Protein AF-A0AAV6Q6K9-F1 (afdb_monomer)

Mean predicted aligned error: 19.12 Å

Secondary structure (DSSP, 8-state):
-------HHHHHHHHHHHHHHHHHHTT-S-HHHHHH------SS--TTTTS---PPPPPHHHHHHHTT-------------------------------

Radius of gyration: 28.36 Å; Cα contacts (8 Å, |Δi|>4): 17; chains: 1; bounding box: 59×24×78 Å

Organism: Solea senegalensis (NCBI:txid28829)

Foldseek 3Di:
DDDPPDDPVVVVVVVVVVVQLVCLVVVNHDPVVVVVDDDDDDPDDDPCPVPPPPDPPQDPVRVVVCVVDPDDDDDDDPDDDDDDDDDDDDDDDDDDDDD

pLDDT: mean 70.74, std 19.32, range [36.31, 95.75]

Structure (mmCIF, N/CA/C/O backbone):
data_AF-A0AAV6Q6K9-F1
#
_entry.id   AF-A0AAV6Q6K9-F1
#
loop_
_atom_site.group_PDB
_atom_site.id
_atom_site.type_symbol
_atom_site.label_atom_id
_atom_site.label_alt_id
_atom_site.label_comp_id
_atom_site.label_asym_id
_atom_site.label_entity_id
_atom_site.label_seq_id
_atom_site.pdbx_PDB_ins_code
_atom_site.Cartn_x
_atom_site.Cartn_y
_atom_site.Cartn_z
_atom_site.occupancy
_atom_site.B_iso_or_equiv
_atom_site.auth_seq_id
_atom_site.auth_comp_id
_atom_site.auth_asym_id
_atom_site.auth_atom_id
_atom_site.pdbx_PDB_model_num
ATOM 1 N N . MET A 1 1 ? 21.837 -12.065 -15.157 1.00 48.00 1 MET A N 1
ATOM 2 C CA . MET A 1 1 ? 20.692 -11.423 -14.476 1.00 48.00 1 MET A CA 1
ATOM 3 C C . MET A 1 1 ? 19.737 -10.902 -15.537 1.00 48.00 1 MET A C 1
ATOM 5 O O . MET A 1 1 ? 20.100 -9.991 -16.267 1.00 48.00 1 MET A O 1
ATOM 9 N N . LEU A 1 2 ? 18.574 -11.533 -15.702 1.00 52.09 2 LEU A N 1
ATOM 10 C CA . LEU A 1 2 ? 17.589 -11.113 -16.699 1.00 52.09 2 LEU A CA 1
ATOM 11 C C . LEU A 1 2 ? 16.817 -9.912 -16.126 1.00 52.09 2 LEU A C 1
ATOM 13 O O . LEU A 1 2 ? 16.038 -10.075 -15.190 1.00 52.09 2 LEU A O 1
ATOM 17 N N . LEU A 1 3 ? 17.081 -8.703 -16.627 1.00 59.50 3 LEU A N 1
ATOM 18 C CA . LEU A 1 3 ? 16.344 -7.505 -16.216 1.00 59.50 3 LEU A CA 1
ATOM 19 C C . LEU A 1 3 ? 14.850 -7.692 -16.538 1.00 59.50 3 LEU A C 1
ATOM 21 O O . LEU A 1 3 ? 14.526 -8.086 -17.665 1.00 59.50 3 LEU A O 1
ATOM 25 N N . PRO A 1 4 ? 13.935 -7.422 -15.588 1.00 68.62 4 PRO A N 1
ATOM 26 C CA . PRO A 1 4 ? 12.510 -7.546 -15.838 1.00 68.62 4 PRO A CA 1
ATOM 27 C C . PRO A 1 4 ? 12.129 -6.602 -16.978 1.00 68.62 4 PRO A C 1
ATOM 29 O O . PRO A 1 4 ? 12.299 -5.387 -16.888 1.00 68.62 4 PRO A O 1
ATOM 32 N N . ARG A 1 5 ? 11.626 -7.173 -18.076 1.00 71.62 5 ARG A N 1
ATOM 33 C CA . ARG A 1 5 ? 11.048 -6.417 -19.189 1.00 71.62 5 ARG A CA 1
ATOM 34 C C . ARG A 1 5 ? 9.869 -5.626 -18.622 1.00 71.62 5 ARG A C 1
ATOM 36 O O . ARG A 1 5 ? 8.845 -6.201 -18.261 1.00 71.62 5 ARG A O 1
ATOM 43 N N . VAL A 1 6 ? 10.042 -4.316 -18.479 1.00 73.00 6 VAL A N 1
ATOM 44 C CA . VAL A 1 6 ? 9.024 -3.437 -17.903 1.00 73.00 6 VAL A CA 1
ATOM 45 C C . VAL A 1 6 ? 7.905 -3.280 -18.929 1.00 73.00 6 VAL A C 1
ATOM 47 O O . VAL A 1 6 ? 8.020 -2.515 -19.882 1.00 73.00 6 VAL A O 1
ATOM 50 N N . CYS A 1 7 ? 6.817 -4.029 -18.768 1.00 83.44 7 CYS A N 1
ATOM 51 C CA . CYS A 1 7 ? 5.612 -3.802 -19.552 1.00 83.44 7 CYS A CA 1
ATOM 52 C C . CYS A 1 7 ? 4.941 -2.507 -19.070 1.00 83.44 7 CYS A C 1
ATOM 5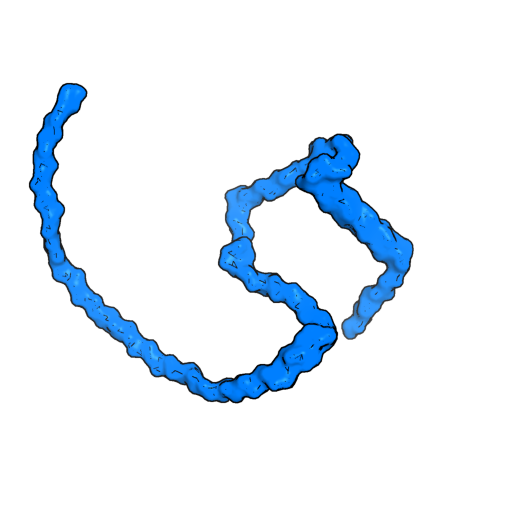4 O O . CYS A 1 7 ? 4.564 -2.361 -17.905 1.00 83.44 7 CYS A O 1
ATOM 56 N N . HIS A 1 8 ? 4.816 -1.541 -19.981 1.00 85.31 8 HIS A N 1
ATOM 57 C CA . HIS A 1 8 ? 4.329 -0.191 -19.690 1.00 85.31 8 HIS A CA 1
ATOM 58 C C . HIS A 1 8 ? 2.926 -0.191 -19.059 1.00 85.31 8 HIS A C 1
ATOM 60 O O . HIS A 1 8 ? 2.650 0.570 -18.132 1.00 85.31 8 HIS A O 1
ATOM 66 N N . SER A 1 9 ? 2.043 -1.082 -19.514 1.00 87.38 9 SER A N 1
ATOM 67 C CA . SER A 1 9 ? 0.703 -1.259 -18.947 1.00 87.38 9 SER A CA 1
ATOM 68 C C . SER A 1 9 ? 0.754 -1.700 -17.482 1.00 87.38 9 SER A C 1
ATOM 70 O O . SER A 1 9 ? 0.141 -1.057 -16.631 1.00 87.38 9 SE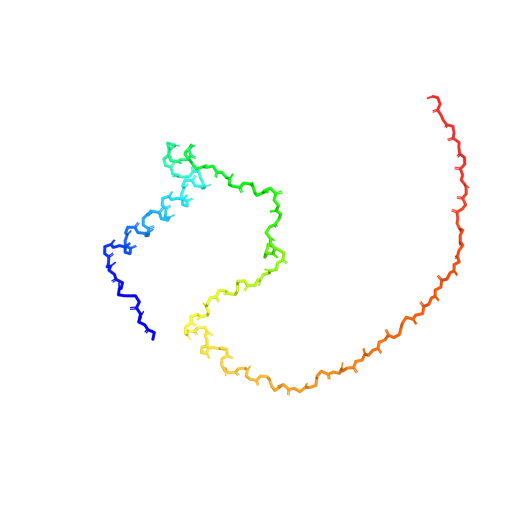R A O 1
ATOM 72 N N . ALA A 1 10 ? 1.534 -2.733 -17.153 1.00 89.94 10 ALA A N 1
ATOM 73 C CA . ALA A 1 10 ? 1.660 -3.194 -15.773 1.00 89.94 10 ALA A CA 1
ATOM 74 C C . ALA A 1 10 ? 2.335 -2.152 -14.875 1.00 89.94 10 ALA A C 1
ATOM 76 O O . ALA A 1 10 ? 1.948 -2.007 -13.717 1.00 89.94 10 ALA A O 1
ATOM 77 N N . ALA A 1 11 ? 3.302 -1.395 -15.402 1.00 90.38 11 ALA A N 1
ATOM 78 C CA . ALA A 1 11 ? 3.929 -0.299 -14.670 1.00 90.38 11 ALA A CA 1
ATOM 79 C C . ALA A 1 11 ? 2.901 0.777 -14.280 1.00 90.38 11 ALA A C 1
ATOM 81 O O . ALA A 1 11 ? 2.834 1.172 -13.117 1.00 90.38 11 ALA A O 1
ATOM 82 N N . ARG A 1 12 ? 2.037 1.190 -15.218 1.00 94.75 12 ARG A N 1
ATOM 83 C CA . ARG A 1 12 ? 0.967 2.161 -14.942 1.00 94.75 12 ARG A CA 1
ATOM 84 C C . ARG A 1 12 ? -0.071 1.630 -13.959 1.00 94.75 12 ARG A C 1
ATOM 86 O O . ARG A 1 12 ? -0.508 2.386 -13.098 1.00 94.75 12 ARG A O 1
ATOM 93 N N . ILE A 1 13 ? -0.445 0.353 -14.062 1.00 95.75 13 ILE A N 1
ATOM 94 C CA . ILE A 1 13 ? -1.382 -0.277 -13.121 1.00 95.75 13 ILE A CA 1
ATOM 95 C C . ILE A 1 13 ? -0.803 -0.230 -11.706 1.00 95.75 13 ILE A C 1
ATOM 97 O O . ILE A 1 13 ? -1.427 0.342 -10.819 1.00 95.75 13 ILE A O 1
ATOM 101 N N . ARG A 1 14 ? 0.424 -0.733 -11.516 1.00 94.19 14 ARG A N 1
ATOM 102 C CA . ARG A 1 14 ? 1.107 -0.729 -10.212 1.00 94.19 14 ARG A CA 1
ATOM 103 C C . ARG A 1 14 ? 1.215 0.678 -9.636 1.00 94.19 14 ARG A C 1
ATOM 105 O O . ARG A 1 14 ? 0.917 0.878 -8.464 1.00 94.19 14 ARG A O 1
ATOM 112 N N . PHE A 1 15 ? 1.588 1.649 -10.467 1.00 95.00 15 PHE A N 1
ATOM 113 C CA . PHE A 1 15 ? 1.678 3.044 -10.052 1.00 95.00 15 PHE A CA 1
ATOM 114 C C . PHE A 1 15 ? 0.332 3.578 -9.549 1.00 95.00 15 PHE A C 1
ATOM 116 O O . PHE A 1 15 ? 0.261 4.096 -8.438 1.00 95.00 15 PHE A O 1
ATOM 123 N N . LYS A 1 16 ? -0.754 3.401 -10.315 1.00 94.00 16 LYS A N 1
ATOM 124 C CA . LYS A 1 16 ? -2.085 3.874 -9.901 1.00 94.00 16 LYS A CA 1
ATOM 125 C C . LYS A 1 16 ? -2.572 3.178 -8.631 1.00 94.00 16 LYS A C 1
ATOM 127 O O . LYS A 1 16 ? -3.162 3.843 -7.788 1.00 94.00 16 LYS A O 1
ATOM 132 N N . THR A 1 17 ? -2.306 1.882 -8.471 1.00 94.75 17 THR A N 1
ATOM 133 C CA . THR A 1 17 ? -2.658 1.146 -7.249 1.00 94.75 17 THR A CA 1
ATOM 134 C C . THR A 1 17 ? -1.920 1.699 -6.029 1.00 94.75 17 THR A C 1
ATOM 136 O O . THR A 1 17 ? -2.548 1.932 -5.001 1.00 94.75 17 THR A O 1
ATOM 139 N N . LEU A 1 18 ? -0.615 1.964 -6.147 1.00 93.94 18 LEU A N 1
ATOM 140 C CA . LEU A 1 18 ? 0.181 2.542 -5.060 1.00 93.94 18 LEU A CA 1
ATOM 141 C C . LEU A 1 18 ? -0.276 3.959 -4.701 1.00 93.94 18 LEU A C 1
ATOM 143 O O . LEU A 1 18 ? -0.432 4.268 -3.524 1.00 93.94 18 LEU A O 1
ATOM 147 N N . VAL A 1 19 ? -0.537 4.802 -5.703 1.00 95.00 19 VAL A N 1
ATOM 148 C CA . VAL A 1 19 ? -1.045 6.168 -5.496 1.00 95.00 19 VAL A CA 1
ATOM 149 C C . VAL A 1 19 ? -2.409 6.141 -4.806 1.00 95.00 19 VAL A C 1
ATOM 151 O O . VAL A 1 19 ? -2.624 6.870 -3.842 1.00 95.00 19 VAL A O 1
ATOM 154 N N . LEU A 1 20 ? -3.317 5.266 -5.246 1.00 94.12 20 LEU A N 1
ATOM 155 C CA . LEU A 1 20 ? -4.630 5.117 -4.620 1.00 94.12 20 LEU A CA 1
ATOM 156 C C . LEU A 1 20 ? -4.513 4.674 -3.154 1.00 94.12 20 LEU A C 1
ATOM 158 O O . LEU A 1 20 ? -5.170 5.258 -2.295 1.00 94.12 20 LEU A O 1
ATOM 162 N N . ALA A 1 21 ? -3.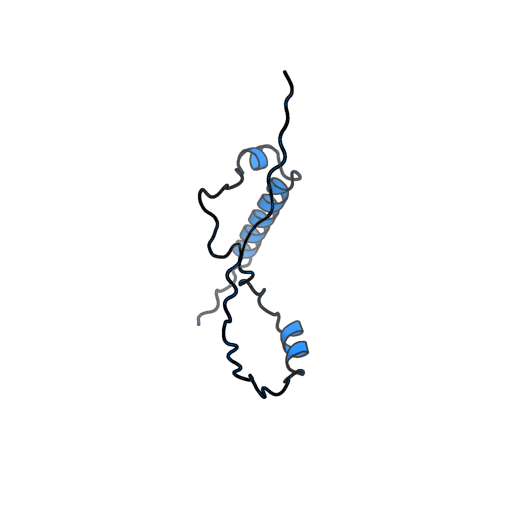660 3.686 -2.869 1.00 92.56 21 ALA A N 1
ATOM 163 C CA . ALA A 1 21 ? -3.411 3.221 -1.507 1.00 92.56 21 ALA A CA 1
ATOM 164 C C . ALA A 1 21 ? -2.839 4.339 -0.625 1.00 92.56 21 ALA A C 1
ATOM 166 O O . ALA A 1 21 ? -3.332 4.553 0.477 1.00 92.56 21 ALA A O 1
ATOM 167 N N . PHE A 1 22 ? -1.871 5.104 -1.137 1.00 94.00 22 PHE A N 1
ATOM 168 C CA . PHE A 1 22 ? -1.292 6.251 -0.437 1.00 94.00 22 PHE A CA 1
ATOM 169 C C . PHE A 1 22 ? -2.344 7.314 -0.097 1.00 94.00 22 PHE A C 1
ATOM 171 O O . PHE A 1 22 ? -2.405 7.791 1.035 1.00 94.00 22 PHE A O 1
ATOM 178 N N . HIS A 1 23 ? -3.203 7.688 -1.046 1.00 94.81 23 HIS A N 1
ATOM 179 C CA . HIS A 1 23 ? -4.258 8.665 -0.773 1.00 94.81 23 HIS A CA 1
ATOM 180 C C . HIS A 1 23 ? -5.262 8.154 0.256 1.00 94.81 23 HIS A C 1
ATOM 182 O O . HIS A 1 23 ? -5.663 8.907 1.144 1.00 94.81 23 HIS A O 1
ATOM 188 N N . ALA A 1 24 ? -5.632 6.877 0.174 1.00 94.06 24 ALA A N 1
ATOM 189 C CA . ALA A 1 24 ? -6.541 6.269 1.130 1.00 94.06 24 ALA A CA 1
ATOM 190 C C . ALA A 1 24 ? -5.947 6.213 2.548 1.00 94.06 24 ALA A C 1
ATOM 192 O O . ALA A 1 24 ? -6.635 6.576 3.495 1.00 94.06 24 ALA A O 1
ATOM 193 N N . THR A 1 25 ? -4.660 5.882 2.709 1.00 92.88 25 THR A N 1
ATOM 194 C CA . THR A 1 25 ? -4.000 5.911 4.029 1.00 92.88 25 THR A CA 1
ATOM 195 C C . THR A 1 25 ? -3.836 7.320 4.601 1.00 92.88 25 THR A C 1
ATOM 197 O O . THR A 1 25 ? -3.750 7.472 5.813 1.00 92.88 25 THR A O 1
ATOM 200 N N . ASN A 1 26 ? -3.797 8.352 3.750 1.00 92.69 26 ASN A N 1
ATOM 201 C CA . ASN A 1 26 ? -3.676 9.758 4.159 1.00 92.69 26 ASN A CA 1
ATOM 202 C C . ASN A 1 26 ? -5.032 10.488 4.252 1.00 92.69 26 ASN A C 1
ATOM 204 O O . ASN A 1 26 ? -5.058 11.713 4.331 1.00 92.69 26 ASN A O 1
ATOM 208 N N . GLY A 1 27 ? -6.161 9.776 4.170 1.00 91.62 27 GLY A N 1
ATOM 209 C CA . GLY A 1 27 ? -7.501 10.367 4.296 1.00 91.62 27 GLY A CA 1
ATOM 210 C C . GLY A 1 27 ? -7.981 11.193 3.092 1.00 91.62 27 GLY A C 1
ATOM 211 O O . GLY A 1 27 ? -9.047 11.796 3.154 1.00 91.62 27 GLY A O 1
ATOM 212 N N . SER A 1 28 ? -7.236 11.209 1.982 1.00 93.25 28 SER A N 1
ATOM 213 C CA . SER A 1 28 ? -7.594 11.933 0.744 1.00 93.25 28 SER A CA 1
ATOM 214 C C . SER A 1 28 ? -8.192 11.033 -0.347 1.00 93.25 28 SER A C 1
ATOM 216 O O . SER A 1 28 ? -8.543 11.509 -1.425 1.00 93.25 28 SER A O 1
ATOM 218 N N . GLY A 1 29 ? -8.296 9.724 -0.094 1.00 90.75 29 GLY A N 1
ATOM 219 C CA . GLY A 1 29 ? -8.887 8.749 -1.014 1.00 90.75 29 GLY A CA 1
ATOM 220 C C . GLY A 1 29 ? -10.408 8.597 -0.858 1.00 90.75 29 GLY A C 1
ATOM 221 O O . GLY A 1 29 ? -10.999 9.152 0.063 1.00 90.75 29 GLY A O 1
ATOM 222 N N . PRO A 1 30 ? -11.069 7.806 -1.715 1.00 93.56 30 PRO A N 1
ATOM 223 C CA . PRO A 1 30 ? -12.488 7.485 -1.556 1.00 93.56 30 PRO A CA 1
ATOM 224 C C . PRO A 1 30 ? -12.779 6.731 -0.248 1.00 93.56 30 PRO A C 1
ATOM 226 O O . PRO A 1 30 ? -12.061 5.783 0.072 1.00 93.56 30 PRO A O 1
ATOM 229 N N . ALA A 1 31 ? -13.859 7.094 0.455 1.00 93.25 31 ALA A N 1
ATOM 230 C CA . ALA A 1 31 ? -14.207 6.546 1.776 1.00 93.25 31 ALA A CA 1
ATOM 231 C C . ALA A 1 31 ? -14.254 5.007 1.811 1.00 93.25 31 ALA A C 1
ATOM 233 O O . ALA A 1 31 ? -13.635 4.389 2.667 1.00 93.25 31 ALA A O 1
ATOM 234 N N . TYR A 1 32 ? -14.862 4.373 0.804 1.00 93.94 32 TYR A N 1
ATOM 235 C CA . TYR A 1 32 ? -14.965 2.909 0.736 1.00 93.94 32 TYR A CA 1
ATOM 236 C C . TYR A 1 32 ? -13.608 2.185 0.640 1.00 93.94 32 TYR A C 1
ATOM 238 O O . TYR A 1 32 ? -13.496 1.026 1.034 1.00 93.94 32 TYR A O 1
ATOM 246 N N . ILE A 1 33 ? -12.573 2.842 0.101 1.00 92.25 33 ILE A N 1
ATOM 247 C CA . ILE A 1 33 ? -11.209 2.295 0.083 1.00 92.25 33 ILE A CA 1
ATOM 248 C C . ILE A 1 33 ? -10.544 2.513 1.440 1.00 92.25 33 ILE A C 1
ATOM 250 O O . ILE A 1 33 ? -9.847 1.619 1.912 1.00 92.25 33 ILE A O 1
ATOM 254 N N . GLN A 1 34 ? -10.758 3.675 2.065 1.00 93.38 34 GLN A N 1
ATOM 255 C CA . GLN A 1 34 ? -10.226 3.965 3.400 1.00 93.38 34 GLN A CA 1
ATOM 256 C C . GLN A 1 34 ? -10.721 2.925 4.412 1.00 93.38 34 GLN A C 1
ATOM 258 O O . GLN A 1 34 ? -9.906 2.312 5.093 1.00 93.38 34 GLN A O 1
ATOM 263 N N . ASP A 1 35 ? -12.025 2.638 4.409 1.00 92.38 35 ASP A N 1
ATOM 264 C CA . ASP A 1 35 ? -12.657 1.660 5.306 1.00 92.38 35 ASP A CA 1
ATOM 265 C C . ASP A 1 35 ? -12.128 0.229 5.108 1.00 92.38 35 ASP A C 1
ATOM 267 O O . ASP A 1 35 ? -12.130 -0.592 6.028 1.00 92.38 35 ASP A O 1
ATOM 271 N N . MET A 1 36 ? -11.659 -0.088 3.899 1.00 91.50 36 MET A N 1
ATOM 272 C CA . MET A 1 36 ? -11.083 -1.393 3.578 1.00 91.50 36 MET A CA 1
ATOM 273 C C . MET A 1 36 ? -9.643 -1.540 4.091 1.00 91.50 36 MET A C 1
ATOM 275 O O . MET A 1 36 ? -9.197 -2.657 4.370 1.00 91.50 36 MET A O 1
ATOM 279 N N . ILE A 1 37 ? -8.900 -0.437 4.218 1.00 90.19 37 ILE A N 1
ATOM 280 C CA . ILE A 1 37 ? -7.493 -0.448 4.623 1.00 90.19 37 ILE A CA 1
ATOM 281 C C . ILE A 1 37 ? -7.401 -0.423 6.147 1.00 90.19 37 ILE A C 1
ATOM 283 O O . ILE A 1 37 ? -7.629 0.589 6.801 1.00 90.19 37 ILE A O 1
ATOM 287 N N . LYS A 1 38 ? -6.989 -1.553 6.723 1.00 88.31 38 LYS A N 1
ATOM 288 C CA . LYS A 1 38 ? -6.705 -1.665 8.155 1.00 88.31 38 LYS A CA 1
ATOM 289 C C . LYS A 1 38 ? -5.224 -1.435 8.412 1.00 88.31 38 LYS A C 1
ATOM 291 O O . LYS A 1 38 ? -4.380 -2.112 7.825 1.00 88.31 38 LYS A O 1
ATOM 296 N N . THR A 1 39 ? -4.910 -0.520 9.325 1.00 87.19 39 THR A N 1
ATOM 297 C CA . THR A 1 39 ? -3.539 -0.330 9.804 1.00 87.19 39 THR A CA 1
ATOM 298 C C . THR A 1 39 ? -3.041 -1.6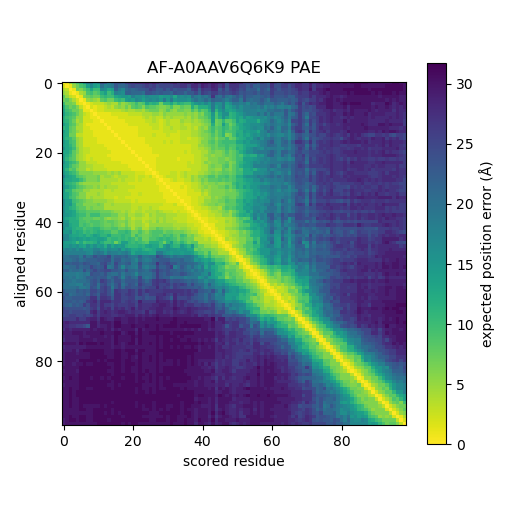27 10.431 1.00 87.19 39 THR A C 1
ATOM 300 O O . THR A 1 39 ? -3.644 -2.155 11.365 1.00 87.19 39 THR A O 1
ATOM 303 N N . TYR A 1 40 ? -1.939 -2.158 9.905 1.00 87.75 40 TYR A N 1
ATOM 304 C CA . TYR A 1 40 ? -1.326 -3.356 10.456 1.00 87.75 40 TYR A CA 1
ATOM 305 C C . TYR A 1 40 ? -0.569 -3.016 11.743 1.00 87.75 40 TYR A C 1
ATOM 307 O O . TYR A 1 40 ? 0.465 -2.348 11.707 1.00 87.75 40 TYR A O 1
ATOM 315 N N . THR A 1 41 ? -1.068 -3.510 12.875 1.00 87.88 41 THR A N 1
ATOM 316 C CA . THR A 1 41 ? -0.365 -3.466 14.161 1.00 87.88 41 THR A CA 1
ATOM 317 C C . THR A 1 41 ? 0.311 -4.817 14.394 1.00 87.88 41 THR A C 1
ATOM 319 O O . THR A 1 41 ? -0.379 -5.811 14.630 1.00 87.88 41 THR A O 1
ATOM 322 N N . PRO A 1 42 ? 1.648 -4.910 14.303 1.00 86.38 42 PRO A N 1
ATOM 323 C CA . PRO A 1 42 ? 2.327 -6.178 14.512 1.00 86.38 42 PRO A CA 1
ATOM 324 C C . PRO A 1 42 ? 2.275 -6.580 15.992 1.00 86.38 42 PRO A C 1
ATOM 326 O O . PRO A 1 42 ? 2.539 -5.765 16.871 1.00 86.38 42 PRO A O 1
ATOM 329 N N . ALA A 1 43 ? 2.029 -7.863 16.271 1.00 90.44 43 ALA A N 1
ATOM 330 C CA . ALA A 1 43 ? 2.046 -8.406 17.639 1.00 90.44 43 ALA A CA 1
ATOM 331 C C . ALA A 1 43 ? 3.441 -8.362 18.298 1.00 90.44 43 ALA A C 1
ATOM 333 O O . ALA A 1 43 ? 3.582 -8.502 19.508 1.00 90.44 43 ALA A O 1
ATOM 334 N N . ARG A 1 44 ? 4.489 -8.195 17.487 1.00 88.69 44 ARG A N 1
ATOM 335 C CA . ARG A 1 44 ? 5.889 -8.162 17.905 1.00 88.69 44 ARG A CA 1
ATOM 336 C C . ARG A 1 44 ? 6.641 -7.096 17.102 1.00 88.69 44 ARG A C 1
ATOM 338 O O . ARG A 1 44 ? 6.414 -7.006 15.894 1.00 88.69 44 ARG A O 1
ATOM 345 N N . PRO A 1 45 ? 7.603 -6.372 17.700 1.00 82.44 45 PRO A N 1
ATOM 346 C CA . PRO A 1 45 ? 8.433 -5.425 16.961 1.00 82.44 45 PRO A CA 1
ATOM 347 C C . PRO A 1 45 ? 9.197 -6.106 15.811 1.00 82.44 45 PRO A C 1
ATOM 349 O O . PRO A 1 45 ? 9.740 -7.209 15.959 1.00 82.44 45 PRO A O 1
ATOM 352 N N . LEU A 1 46 ? 9.250 -5.449 14.647 1.00 82.69 46 LEU A N 1
ATOM 353 C CA . LEU A 1 46 ? 10.073 -5.898 13.519 1.00 82.69 46 LEU A CA 1
ATOM 354 C C . LEU A 1 46 ? 11.552 -5.850 13.925 1.00 82.69 46 LEU A C 1
ATOM 356 O O . LEU A 1 46 ? 12.005 -4.846 14.467 1.00 82.69 46 LEU A O 1
ATOM 360 N N . ARG A 1 47 ? 12.334 -6.900 13.624 1.00 78.62 47 ARG A N 1
ATOM 361 C CA . ARG A 1 47 ? 13.775 -6.930 13.979 1.00 78.62 47 ARG A CA 1
ATOM 362 C C . ARG A 1 47 ? 14.581 -5.827 13.303 1.00 78.62 47 ARG A C 1
ATOM 364 O O . ARG A 1 47 ? 15.628 -5.462 13.811 1.00 78.62 47 ARG A O 1
ATOM 371 N N . SER A 1 48 ? 14.080 -5.320 12.180 1.00 77.94 48 SER A N 1
ATOM 372 C CA . SER A 1 48 ? 14.672 -4.222 11.427 1.00 77.94 48 SER A CA 1
ATOM 373 C C . SER A 1 48 ? 14.077 -2.853 11.763 1.00 77.94 48 SER A C 1
ATOM 375 O O . SER A 1 48 ? 14.545 -1.863 11.221 1.00 77.94 48 SER A O 1
ATOM 377 N N . ALA A 1 49 ? 13.052 -2.753 12.621 1.00 74.69 49 ALA A N 1
ATOM 378 C CA . ALA A 1 49 ? 12.462 -1.450 12.950 1.00 74.69 49 ALA A CA 1
ATOM 379 C C . ALA A 1 49 ? 13.421 -0.559 13.752 1.00 74.69 49 ALA A C 1
ATOM 381 O O . ALA A 1 49 ? 13.367 0.658 13.627 1.00 74.69 49 ALA A O 1
ATOM 382 N N . SER A 1 50 ? 14.306 -1.153 14.557 1.00 71.88 50 SER A N 1
ATOM 383 C CA . SER A 1 50 ? 15.315 -0.429 15.341 1.00 71.88 50 SER A CA 1
ATOM 384 C C . SER A 1 50 ? 16.604 -0.153 14.568 1.00 71.88 50 SER A C 1
ATOM 386 O O . SER A 1 50 ? 17.478 0.558 15.059 1.00 71.88 50 SER A O 1
ATOM 388 N N . THR A 1 51 ? 16.750 -0.717 13.371 1.00 72.50 51 THR A N 1
ATOM 389 C CA . THR A 1 51 ? 17.987 -0.663 12.601 1.00 72.50 51 THR A CA 1
ATOM 390 C C . THR A 1 51 ? 17.694 -0.084 11.219 1.00 72.50 51 THR A C 1
ATOM 392 O O . THR A 1 51 ? 17.073 -0.752 10.395 1.00 72.50 51 THR A O 1
ATOM 395 N N . ASN A 1 52 ? 18.147 1.143 10.939 1.00 66.25 52 ASN A N 1
ATOM 396 C CA . ASN A 1 52 ? 18.014 1.816 9.634 1.00 66.25 52 ASN A CA 1
ATOM 397 C C . ASN A 1 52 ? 18.867 1.130 8.539 1.00 66.25 52 ASN A C 1
ATOM 399 O O . ASN A 1 52 ? 19.810 1.708 8.014 1.00 66.25 52 ASN A O 1
ATOM 403 N N . TRP A 1 53 ? 18.586 -0.138 8.232 1.00 65.00 53 TRP A N 1
ATOM 404 C CA . TRP A 1 53 ? 19.380 -0.982 7.327 1.00 65.00 53 TRP A CA 1
ATOM 405 C C . TRP A 1 53 ? 18.926 -0.903 5.868 1.00 65.00 53 TRP A C 1
ATOM 407 O O . TRP A 1 53 ? 19.600 -1.419 4.980 1.00 65.00 53 TRP A O 1
ATOM 417 N N . LEU A 1 54 ? 17.799 -0.244 5.597 1.00 64.06 54 LEU A N 1
ATOM 418 C CA . LEU A 1 54 ? 17.378 0.075 4.238 1.00 64.06 54 LEU A CA 1
ATOM 419 C C . LEU A 1 54 ? 18.031 1.395 3.822 1.00 64.06 54 LEU A C 1
ATOM 421 O O . LEU A 1 54 ? 17.427 2.461 3.925 1.00 64.06 54 LEU A O 1
ATOM 425 N N . ALA A 1 55 ? 19.277 1.322 3.353 1.00 68.12 55 ALA A N 1
ATOM 426 C CA . ALA A 1 55 ? 19.841 2.401 2.554 1.00 68.12 55 ALA A CA 1
ATOM 427 C C . ALA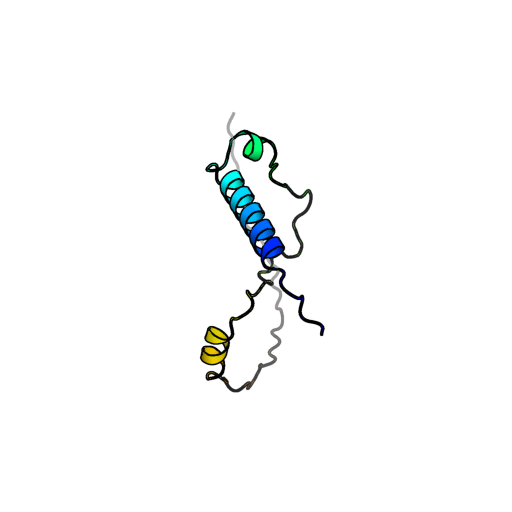 A 1 55 ? 19.051 2.469 1.239 1.00 68.12 55 ALA A C 1
ATOM 429 O O . ALA A 1 55 ? 18.950 1.470 0.521 1.00 68.12 55 ALA A O 1
ATOM 430 N N . ALA A 1 56 ? 18.454 3.623 0.933 1.00 67.94 56 ALA A N 1
ATOM 431 C CA . ALA A 1 56 ? 17.826 3.822 -0.366 1.00 67.94 56 ALA A CA 1
ATOM 432 C C . ALA A 1 56 ? 18.887 3.589 -1.459 1.00 67.94 56 ALA A C 1
ATOM 434 O O . ALA A 1 56 ? 20.003 4.101 -1.321 1.00 67.94 56 ALA A O 1
ATOM 435 N N . PRO A 1 57 ? 18.587 2.812 -2.517 1.00 70.19 57 PRO A N 1
ATOM 436 C CA . PRO A 1 57 ? 19.553 2.562 -3.572 1.00 70.19 57 PRO A CA 1
ATOM 437 C C . PRO A 1 57 ? 19.993 3.897 -4.163 1.00 70.19 57 PRO A C 1
ATOM 439 O O . PRO A 1 57 ? 19.176 4.727 -4.570 1.00 70.19 57 PRO A O 1
ATOM 442 N N . LEU A 1 58 ? 21.303 4.105 -4.162 1.00 74.19 58 LEU A N 1
ATOM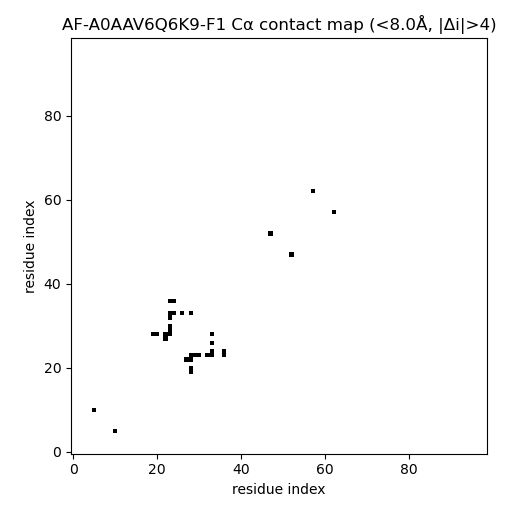 443 C CA . LEU A 1 58 ? 21.902 5.310 -4.691 1.00 74.19 58 LEU A CA 1
ATOM 444 C C . LEU A 1 58 ? 21.651 5.344 -6.197 1.00 74.19 58 LEU A C 1
ATOM 446 O O . LEU A 1 58 ? 21.987 4.402 -6.911 1.00 74.19 58 LEU A O 1
ATOM 450 N N . THR A 1 59 ? 21.026 6.409 -6.689 1.00 78.88 59 THR A N 1
ATOM 451 C CA . THR A 1 59 ? 20.897 6.589 -8.139 1.00 78.88 59 THR A CA 1
ATOM 452 C C . THR A 1 59 ? 22.266 6.927 -8.723 1.00 78.88 59 THR A C 1
ATOM 454 O O . THR A 1 59 ? 23.064 7.585 -8.056 1.00 78.88 59 THR A O 1
ATOM 457 N N . GLU A 1 60 ? 22.537 6.520 -9.966 1.00 71.94 60 GLU A N 1
ATOM 458 C CA . GLU A 1 60 ? 23.835 6.735 -10.638 1.00 71.94 60 GLU A CA 1
ATOM 459 C C . GLU A 1 60 ? 24.327 8.191 -10.529 1.00 71.94 60 GLU A C 1
ATOM 461 O O . GLU A 1 60 ? 25.508 8.446 -10.312 1.00 71.94 60 GLU A O 1
ATOM 466 N N . ARG A 1 61 ? 23.404 9.167 -10.571 1.00 68.19 61 ARG A N 1
ATOM 467 C CA . ARG A 1 61 ? 23.733 10.597 -10.421 1.00 68.19 61 ARG A CA 1
ATOM 468 C C . ARG A 1 61 ? 24.314 10.952 -9.052 1.00 68.19 61 ARG A C 1
ATOM 470 O O . ARG A 1 61 ? 25.137 11.855 -8.964 1.00 68.19 61 ARG A O 1
ATOM 477 N N . ILE A 1 62 ? 23.859 10.284 -7.995 1.00 66.88 62 ILE A N 1
ATOM 478 C CA . ILE A 1 62 ? 24.325 10.510 -6.622 1.00 66.88 62 ILE A CA 1
ATOM 479 C C . ILE A 1 62 ? 25.550 9.622 -6.333 1.00 66.88 62 ILE A C 1
ATOM 481 O O . ILE A 1 62 ? 26.440 10.037 -5.598 1.00 66.88 62 ILE A O 1
ATOM 485 N N . ALA A 1 63 ? 25.647 8.445 -6.963 1.00 69.94 63 ALA A N 1
ATOM 486 C CA . ALA A 1 63 ? 26.817 7.565 -6.890 1.00 69.94 63 ALA A CA 1
ATOM 487 C C . ALA A 1 63 ? 28.081 8.231 -7.427 1.00 69.94 63 ALA A C 1
ATOM 489 O O . ALA A 1 63 ? 29.110 8.222 -6.753 1.00 69.94 63 ALA A O 1
ATOM 490 N N . GLU A 1 64 ? 27.982 8.892 -8.577 1.00 68.56 64 GLU A N 1
ATOM 491 C CA . GLU A 1 64 ? 29.116 9.581 -9.188 1.00 68.56 64 GLU A CA 1
ATOM 492 C C . GLU A 1 64 ? 29.650 10.726 -8.308 1.00 68.56 64 GLU A C 1
ATOM 494 O O . GLU A 1 64 ? 30.857 10.928 -8.193 1.00 68.56 64 GLU A O 1
ATOM 499 N N . ALA A 1 65 ? 28.759 11.428 -7.601 1.00 65.38 65 ALA A N 1
ATOM 500 C CA . ALA A 1 65 ? 29.128 12.506 -6.685 1.00 65.38 65 ALA A CA 1
ATOM 501 C C . ALA A 1 65 ? 29.850 12.018 -5.410 1.00 65.38 65 ALA A C 1
ATOM 503 O O . ALA A 1 65 ? 30.546 12.803 -4.767 1.00 65.38 65 ALA A O 1
ATOM 504 N N . LEU A 1 66 ? 29.697 10.741 -5.035 1.00 63.06 66 LEU A N 1
ATOM 505 C CA . LEU A 1 66 ? 30.367 10.141 -3.874 1.00 63.06 66 LEU A CA 1
ATOM 506 C C . LEU A 1 66 ? 31.667 9.406 -4.238 1.00 63.06 66 LEU A C 1
ATOM 508 O O . LEU A 1 66 ? 32.514 9.233 -3.366 1.00 63.06 66 LEU A O 1
ATOM 512 N N . ARG A 1 67 ? 31.878 9.041 -5.512 1.00 60.44 67 ARG A N 1
ATOM 513 C CA . ARG A 1 67 ? 33.117 8.391 -5.987 1.00 60.44 67 ARG A CA 1
ATOM 514 C C . ARG A 1 67 ? 34.373 9.259 -5.893 1.00 60.44 67 ARG A C 1
ATOM 516 O O . ARG A 1 67 ? 35.475 8.739 -5.973 1.00 60.44 67 ARG A O 1
ATOM 523 N N . THR A 1 68 ? 34.233 10.569 -5.703 1.00 54.03 68 THR A N 1
ATOM 524 C CA . THR A 1 68 ? 35.369 11.490 -5.518 1.00 54.03 68 THR A CA 1
ATOM 525 C C . THR A 1 68 ? 35.801 11.651 -4.058 1.00 54.03 68 THR A C 1
ATOM 527 O O . THR A 1 68 ? 36.678 12.462 -3.767 1.00 54.03 68 THR A O 1
ATOM 530 N N . ARG A 1 69 ? 35.227 10.879 -3.124 1.00 53.50 69 ARG A N 1
ATOM 531 C CA . ARG A 1 69 ? 35.666 10.832 -1.723 1.00 53.50 69 ARG A CA 1
ATOM 532 C C . ARG A 1 69 ? 36.121 9.431 -1.326 1.00 53.50 69 ARG A C 1
ATOM 534 O O . ARG A 1 69 ? 35.550 8.817 -0.430 1.00 53.50 69 ARG A O 1
ATOM 541 N N . ASP A 1 70 ? 37.194 8.966 -1.957 1.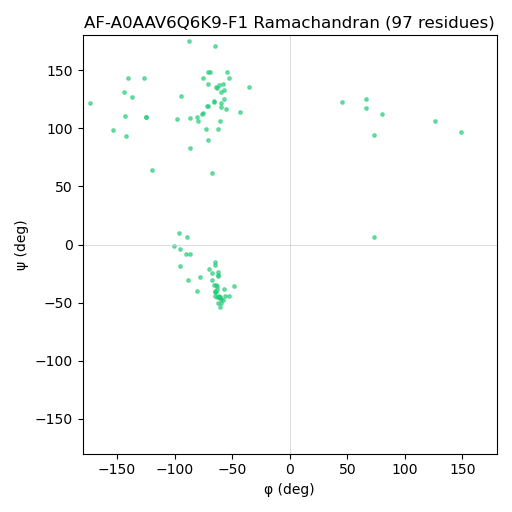00 42.25 70 ASP A N 1
ATOM 542 C CA . ASP A 1 70 ? 38.038 7.931 -1.363 1.00 42.25 70 ASP A CA 1
ATOM 543 C C . ASP A 1 70 ? 38.811 8.559 -0.194 1.00 42.25 70 ASP A C 1
ATOM 545 O O . ASP A 1 70 ? 39.893 9.126 -0.344 1.00 42.25 70 ASP A O 1
ATOM 549 N N . CYS A 1 71 ? 38.211 8.508 0.995 1.00 46.19 71 CYS A N 1
ATOM 550 C CA . CYS A 1 71 ? 38.943 8.696 2.238 1.00 46.19 71 CYS A CA 1
ATOM 551 C C . CYS A 1 71 ? 39.735 7.415 2.506 1.00 46.19 71 CYS A C 1
ATOM 553 O O . CYS A 1 71 ? 39.153 6.362 2.772 1.00 46.19 71 CYS A O 1
ATOM 555 N N . SER A 1 72 ? 41.060 7.524 2.437 1.00 48.19 72 SER A N 1
ATOM 556 C CA . SER A 1 72 ? 42.026 6.495 2.808 1.00 48.19 72 SER A CA 1
ATOM 557 C C . SER A 1 72 ? 41.639 5.808 4.119 1.00 48.19 72 SER A C 1
ATOM 559 O O . SER A 1 72 ? 41.648 6.413 5.191 1.00 48.19 72 SER A O 1
ATOM 561 N N . LEU A 1 73 ? 41.314 4.520 4.022 1.00 50.41 73 LEU A N 1
ATOM 562 C CA . LEU A 1 73 ? 41.210 3.609 5.150 1.00 50.41 73 LEU A CA 1
ATOM 563 C C . LEU A 1 73 ? 42.592 3.503 5.809 1.00 50.41 73 LEU A C 1
ATOM 565 O O . LEU A 1 73 ? 43.454 2.759 5.348 1.00 50.41 73 LEU A O 1
ATOM 569 N N . SER A 1 74 ? 42.805 4.229 6.901 1.00 48.12 74 SER A N 1
ATOM 570 C CA . SER A 1 74 ? 43.892 3.934 7.828 1.00 48.12 74 SER A CA 1
ATOM 571 C C . SER A 1 74 ? 43.422 4.046 9.272 1.00 48.12 74 SER A C 1
ATOM 573 O O . SER A 1 74 ? 42.923 5.084 9.703 1.00 48.12 74 SER A O 1
ATOM 575 N N . SER A 1 75 ? 43.679 2.958 10.001 1.00 45.31 75 SER A N 1
ATOM 576 C CA . SER A 1 75 ? 43.707 2.795 11.458 1.00 45.31 75 SER A CA 1
ATOM 577 C C . SER A 1 75 ? 42.372 2.792 12.215 1.00 45.31 75 SER A C 1
ATOM 579 O O . SER A 1 75 ? 41.898 3.810 12.703 1.00 45.31 75 SER A O 1
ATOM 581 N N . LEU A 1 76 ? 41.846 1.581 12.432 1.00 50.12 76 LEU A N 1
ATOM 582 C CA . LEU A 1 76 ? 41.197 1.226 13.697 1.00 50.12 76 LEU A CA 1
ATOM 583 C C . LEU A 1 76 ? 42.293 1.119 14.773 1.00 50.12 76 LEU A C 1
ATOM 585 O O . LEU A 1 76 ? 43.160 0.252 14.634 1.00 50.12 76 LEU A O 1
ATOM 589 N N . PRO A 1 77 ? 42.286 1.917 15.853 1.00 44.38 77 PRO A N 1
ATOM 590 C CA . PRO A 1 77 ? 42.989 1.527 17.059 1.00 44.38 77 PRO A CA 1
ATOM 591 C C . PRO A 1 77 ? 42.108 0.540 17.831 1.00 44.38 77 PRO A C 1
ATOM 593 O O . PRO A 1 77 ? 41.081 0.896 18.407 1.00 44.38 77 PRO A O 1
ATOM 596 N N . ASN A 1 78 ? 42.540 -0.723 17.842 1.00 50.69 78 ASN A N 1
ATOM 597 C CA . ASN A 1 78 ? 42.191 -1.653 18.908 1.00 50.69 78 ASN A CA 1
ATOM 598 C C . ASN A 1 78 ? 42.619 -1.022 20.238 1.00 50.69 78 ASN A C 1
ATOM 600 O O . ASN A 1 78 ? 43.808 -0.811 20.469 1.00 50.69 78 ASN A O 1
ATOM 604 N N . GLY A 1 79 ? 41.657 -0.737 21.108 1.00 38.75 79 GLY A N 1
ATOM 605 C CA . GLY A 1 79 ? 41.900 -0.246 22.457 1.00 38.75 79 GLY A CA 1
ATOM 606 C C . GLY A 1 79 ? 40.890 -0.865 23.405 1.00 38.75 79 GLY A C 1
ATOM 607 O O . GLY A 1 79 ? 39.780 -0.361 23.544 1.00 38.75 79 GLY A O 1
ATOM 608 N N . GLY A 1 80 ? 41.267 -1.985 24.022 1.00 47.22 80 GLY A N 1
ATOM 609 C CA . GLY A 1 80 ? 40.565 -2.497 25.189 1.00 47.22 80 GLY A CA 1
ATOM 610 C C . GLY A 1 80 ? 40.700 -1.506 26.340 1.00 47.22 80 GLY A C 1
ATOM 611 O O . GLY A 1 80 ? 41.794 -1.013 26.610 1.00 47.22 80 GLY A O 1
ATOM 612 N N . THR A 1 81 ? 39.601 -1.235 27.034 1.00 45.53 81 THR A N 1
ATOM 613 C CA . THR A 1 81 ? 39.633 -0.601 28.349 1.00 45.53 81 THR A CA 1
ATOM 614 C C . THR A 1 81 ? 38.879 -1.478 29.336 1.00 45.53 81 THR A C 1
ATOM 616 O O . THR A 1 81 ? 37.674 -1.702 29.285 1.00 45.53 81 THR A O 1
ATOM 619 N N . THR A 1 82 ? 39.709 -2.043 30.195 1.00 48.47 82 THR A N 1
ATOM 620 C CA . THR A 1 82 ? 39.459 -2.665 31.483 1.00 48.47 82 THR A CA 1
ATOM 621 C C . THR A 1 82 ? 38.352 -1.998 32.298 1.00 48.47 82 THR A C 1
ATOM 623 O O . THR A 1 82 ? 38.356 -0.782 32.494 1.00 48.47 82 THR A O 1
ATOM 626 N N . SER A 1 83 ? 37.483 -2.826 32.873 1.00 43.19 83 SER A N 1
ATOM 627 C CA . SER A 1 83 ? 36.680 -2.509 34.054 1.00 43.19 83 SER A CA 1
ATOM 628 C C . SER A 1 83 ? 37.569 -2.053 35.220 1.00 43.19 83 SER A C 1
ATOM 630 O O . SER A 1 83 ? 38.648 -2.617 35.418 1.00 43.19 83 SER A O 1
ATOM 632 N N . PRO A 1 84 ? 37.065 -1.156 36.079 1.00 48.34 84 PRO A N 1
ATOM 633 C CA . PRO A 1 84 ? 37.275 -1.333 37.508 1.00 48.34 84 PRO A CA 1
ATOM 634 C C . PRO A 1 84 ? 35.953 -1.297 38.282 1.00 48.34 84 PRO A C 1
ATOM 636 O O . PRO A 1 84 ? 35.019 -0.562 37.966 1.00 48.34 84 PRO A O 1
ATOM 639 N N . SER A 1 85 ? 35.894 -2.140 39.309 1.00 46.59 85 SER A N 1
ATOM 640 C CA . SER A 1 85 ? 34.839 -2.187 40.313 1.00 46.59 85 SER A CA 1
ATOM 641 C C . SER A 1 85 ? 34.871 -0.953 41.212 1.00 46.59 85 SER A C 1
ATOM 643 O O . SER A 1 85 ? 35.968 -0.556 41.593 1.00 46.59 85 SER A O 1
ATOM 645 N N . THR A 1 86 ? 33.716 -0.501 41.708 1.00 54.94 86 THR A N 1
ATOM 646 C CA . THR A 1 86 ? 33.631 0.091 43.054 1.00 54.94 86 THR A CA 1
ATOM 647 C C . THR A 1 86 ? 32.309 -0.301 43.710 1.00 54.94 86 THR A C 1
ATOM 649 O O . THR A 1 86 ? 31.231 0.124 43.305 1.00 54.94 86 THR A O 1
ATOM 652 N N . SER A 1 87 ? 32.433 -1.151 44.726 1.00 44.25 87 SER A N 1
ATOM 653 C CA . SER A 1 87 ? 31.443 -1.425 45.767 1.00 44.25 87 SER A CA 1
ATOM 654 C C . SER A 1 87 ? 31.407 -0.255 46.761 1.00 44.25 87 SER A C 1
ATOM 656 O O . SER A 1 87 ? 32.470 0.273 47.085 1.00 44.25 87 SER A O 1
ATOM 658 N N . GLY A 1 88 ? 30.230 0.120 47.285 1.00 37.50 88 GLY A N 1
ATOM 659 C CA . GLY A 1 88 ? 30.152 0.917 48.519 1.00 37.50 88 GLY A CA 1
ATOM 660 C C . GLY A 1 88 ? 28.984 1.902 48.679 1.00 37.50 88 GLY A C 1
ATOM 661 O O . GLY A 1 88 ? 29.098 3.053 48.289 1.00 37.50 88 GLY A O 1
ATOM 662 N N . GLN A 1 89 ? 27.946 1.431 49.383 1.00 40.19 89 GLN A N 1
AT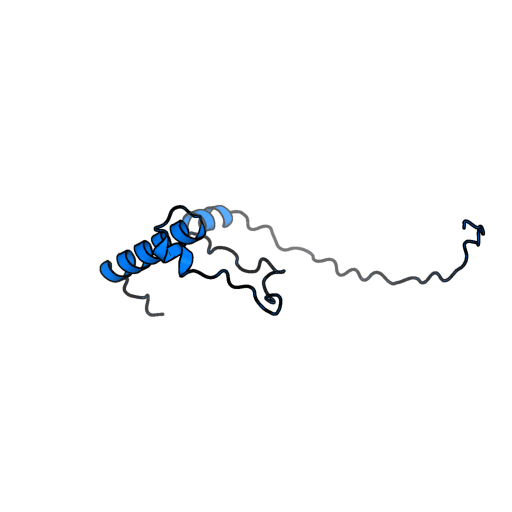OM 663 C CA . GLN A 1 89 ? 27.266 2.050 50.543 1.00 40.19 89 GLN A CA 1
ATOM 664 C C . GLN A 1 89 ? 26.445 3.369 50.450 1.00 40.19 89 GLN A C 1
ATOM 666 O O . GLN A 1 89 ? 26.958 4.452 50.203 1.00 40.19 89 GLN A O 1
ATOM 671 N N . LEU A 1 90 ? 25.189 3.215 50.911 1.00 51.72 90 LEU A N 1
ATOM 672 C CA . LEU A 1 90 ? 24.399 4.040 51.859 1.00 51.72 90 LEU A CA 1
ATOM 673 C C . LEU A 1 90 ? 23.973 5.470 51.497 1.00 51.72 90 LEU A C 1
ATOM 675 O O . LEU A 1 90 ? 24.760 6.410 51.537 1.00 51.72 90 LEU A O 1
ATOM 679 N N . LYS A 1 91 ? 22.646 5.657 51.428 1.00 36.31 91 LYS A N 1
ATOM 680 C CA . LYS A 1 91 ? 21.954 6.835 51.984 1.00 36.31 91 LYS A CA 1
ATOM 681 C C . LYS A 1 91 ? 20.511 6.439 52.335 1.00 36.31 91 LYS A C 1
ATOM 683 O O . LYS A 1 91 ? 19.757 6.047 51.458 1.00 36.31 91 LYS A O 1
ATOM 688 N N . ALA A 1 92 ? 20.258 6.141 53.606 1.00 39.31 92 ALA A N 1
ATOM 689 C CA . ALA A 1 92 ? 19.736 7.036 54.645 1.00 39.31 92 ALA A CA 1
ATOM 690 C C . ALA A 1 92 ? 18.213 7.227 54.557 1.00 39.31 92 ALA A C 1
ATOM 692 O O . ALA A 1 92 ? 17.677 7.812 53.623 1.00 39.31 92 ALA A O 1
ATOM 693 N N . SER A 1 93 ? 17.572 6.694 55.588 1.00 48.69 93 SER A N 1
ATOM 694 C CA . SER A 1 93 ? 16.191 6.836 56.019 1.00 48.69 93 SER A CA 1
ATOM 695 C C . SER A 1 93 ? 15.768 8.299 56.165 1.00 48.69 93 SER A C 1
ATOM 697 O O . SER A 1 93 ? 16.519 9.082 56.741 1.00 48.69 93 SER A O 1
ATOM 699 N N . THR A 1 94 ? 14.521 8.614 55.807 1.00 55.94 94 THR A N 1
ATOM 700 C CA . THR A 1 94 ? 13.689 9.570 56.554 1.00 55.94 94 THR A CA 1
ATOM 701 C C . THR A 1 94 ? 12.238 9.101 56.543 1.00 55.94 94 THR A C 1
ATOM 703 O O . THR A 1 94 ? 11.703 8.700 55.513 1.00 55.94 94 THR A O 1
ATOM 706 N N . SER A 1 95 ? 11.676 9.116 57.742 1.00 50.78 95 SER A N 1
ATOM 707 C CA . SER A 1 95 ? 10.315 8.824 58.175 1.00 50.78 95 SER A CA 1
ATOM 708 C C . SER A 1 95 ? 9.255 9.793 57.634 1.00 50.78 95 SER A C 1
ATOM 710 O O . SER A 1 95 ? 9.601 10.863 57.138 1.00 50.78 95 SER A O 1
ATOM 712 N N . SER A 1 96 ? 7.988 9.416 57.870 1.00 54.75 96 SER A N 1
ATOM 713 C CA . SER A 1 96 ? 6.890 10.251 58.411 1.00 54.75 96 SER A CA 1
ATOM 714 C C . SER A 1 96 ? 5.606 10.280 57.565 1.00 54.75 96 SER A C 1
ATOM 716 O O . SER A 1 96 ? 5.564 10.896 56.508 1.00 54.75 96 SER A O 1
ATOM 718 N N . ASP A 1 97 ? 4.594 9.569 58.081 1.00 50.50 97 ASP A N 1
ATOM 719 C CA . ASP A 1 97 ? 3.226 10.022 58.401 1.00 50.50 97 ASP A CA 1
ATOM 720 C C . ASP A 1 97 ? 2.433 10.882 57.395 1.00 50.50 97 ASP A C 1
ATOM 722 O O . ASP A 1 97 ? 2.818 12.013 57.112 1.00 50.50 97 ASP A O 1
ATOM 726 N N . ALA A 1 98 ? 1.247 10.397 56.993 1.00 54.47 98 ALA A N 1
ATOM 727 C CA . ALA A 1 98 ? -0.017 11.158 57.024 1.00 54.47 98 ALA A CA 1
ATOM 728 C C . ALA A 1 98 ? -1.228 10.270 56.643 1.00 54.47 98 ALA A C 1
ATOM 730 O O . ALA A 1 98 ? -1.234 9.699 55.555 1.00 54.47 98 ALA A O 1
ATOM 731 N N . ASP A 1 99 ? -2.182 10.204 57.585 1.00 48.28 99 ASP A N 1
ATOM 732 C CA . ASP A 1 99 ? -3.626 9.856 57.552 1.00 48.28 99 ASP A CA 1
ATOM 733 C C . ASP A 1 99 ? -4.188 8.793 56.583 1.00 48.28 99 ASP A C 1
ATOM 735 O O . ASP A 1 99 ? -4.278 9.037 55.357 1.00 48.28 99 ASP A O 1
#

Solvent-accessible surface area (backbone atoms only — not comparable to full-atom values): 7124 Å² total; per-residue (Å²): 134,86,74,80,81,79,51,67,67,60,53,52,52,54,50,52,54,53,52,49,51,52,30,20,76,68,72,74,36,60,65,78,57,33,77,68,61,72,85,85,76,71,96,60,84,59,88,59,75,87,42,94,77,80,71,76,82,72,50,71,79,58,45,61,70,52,68,80,63,81,71,80,90,75,80,85,80,88,72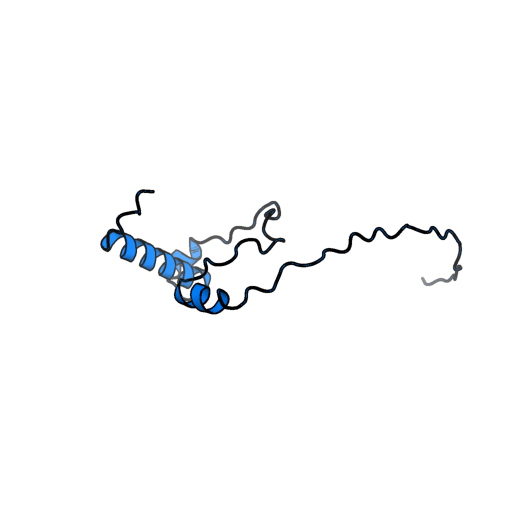,90,79,80,86,82,89,83,89,84,86,88,83,83,90,81,87,84,90,83,138

Sequence (99 aa):
MLLPRVCHSAARIRFKTLVLAFHATNGSGPAYIQDMIKTYTPARPLRSASTNWLAAPLTERIAEALRTRDCSLSSLPNGGTTSPSTSGQLKASTSSDAD